Protein AF-A0A9D2JQT4-F1 (afdb_monomer)

Secondary structure (DSSP, 8-state):
-HHHHHHHHHHHTT-HHHHHHHHHHHHHHHHHHHHHSPEEEEETTEEEEEETTEEEEEEEGGG--EEEEEES-TT-TT-GGG--SEEEEEESS---HHHHHHHHHSPSPSSSEEEE--HHHHHHHHHH----EEEES--S---

Organism: NCBI:txid2838606

Structure (mmCIF, N/CA/C/O backbone):
data_AF-A0A9D2JQT4-F1
#
_entry.id   AF-A0A9D2JQT4-F1
#
loop_
_atom_site.group_PDB
_atom_site.id
_atom_site.type_symbol
_atom_site.label_atom_id
_atom_site.label_alt_id
_atom_site.label_comp_id
_atom_site.label_asym_id
_atom_site.label_entity_id
_atom_site.label_seq_id
_atom_site.pdbx_PDB_ins_code
_atom_site.Cartn_x
_atom_site.Cartn_y
_atom_site.Cartn_z
_atom_site.occupancy
_atom_site.B_iso_or_equiv
_atom_site.auth_seq_id
_atom_site.auth_comp_id
_atom_site.auth_asym_id
_atom_site.auth_atom_id
_atom_site.pdbx_PDB_model_num
ATOM 1 N N . MET A 1 1 ? 16.097 6.081 -14.371 1.00 62.00 1 MET A N 1
ATOM 2 C CA . MET A 1 1 ? 16.471 7.144 -15.334 1.00 62.00 1 MET A CA 1
ATOM 3 C C . MET A 1 1 ? 17.812 6.893 -16.018 1.00 62.00 1 MET A C 1
ATOM 5 O O . MET A 1 1 ? 17.829 6.865 -17.239 1.00 62.00 1 MET A O 1
ATOM 9 N N . VAL A 1 2 ? 18.905 6.636 -15.287 1.00 78.62 2 VAL A N 1
ATOM 10 C CA . VAL A 1 2 ? 20.246 6.429 -15.885 1.00 78.62 2 VAL A CA 1
ATOM 11 C C . VAL A 1 2 ? 20.297 5.260 -16.887 1.00 78.62 2 VAL A C 1
ATOM 13 O O . VAL A 1 2 ? 20.813 5.428 -17.984 1.00 78.62 2 VAL A O 1
ATOM 16 N N . CYS A 1 3 ? 19.690 4.106 -16.583 1.00 76.38 3 CYS A N 1
ATOM 17 C CA . CYS A 1 3 ? 19.703 2.949 -17.495 1.00 76.38 3 CYS A CA 1
ATOM 18 C C . CYS A 1 3 ? 18.939 3.189 -18.808 1.00 76.38 3 CYS A C 1
ATOM 20 O O . CYS A 1 3 ? 19.369 2.720 -19.853 1.00 76.38 3 CYS A O 1
ATOM 22 N N . VAL A 1 4 ? 17.838 3.948 -18.773 1.00 76.06 4 VAL A N 1
ATOM 23 C CA . VAL A 1 4 ? 17.065 4.298 -19.982 1.00 76.06 4 VAL A CA 1
ATOM 24 C C . VAL A 1 4 ? 17.887 5.218 -20.886 1.00 76.06 4 VAL A C 1
ATOM 26 O O . VAL A 1 4 ? 17.931 5.020 -22.094 1.00 76.06 4 VAL A O 1
ATOM 29 N N . PHE A 1 5 ? 18.597 6.181 -20.296 1.00 80.69 5 PHE A N 1
ATOM 30 C CA . PHE A 1 5 ? 19.505 7.060 -21.029 1.00 80.69 5 PHE A CA 1
ATOM 31 C C . PHE A 1 5 ? 20.667 6.285 -21.675 1.00 80.69 5 PHE A C 1
ATOM 33 O O . PHE A 1 5 ? 20.956 6.478 -22.853 1.00 80.69 5 PHE A O 1
ATOM 40 N N . LEU A 1 6 ? 21.282 5.350 -20.944 1.00 81.19 6 LEU A N 1
ATOM 41 C CA . LEU A 1 6 ? 22.344 4.488 -21.476 1.00 81.19 6 LEU A CA 1
ATOM 42 C C . LEU A 1 6 ? 21.845 3.538 -22.577 1.00 81.19 6 LEU A C 1
ATOM 44 O O . LEU A 1 6 ? 22.552 3.324 -23.561 1.00 81.19 6 LEU A O 1
ATOM 48 N N . ALA A 1 7 ? 20.616 3.022 -22.461 1.00 75.62 7 ALA A N 1
ATOM 49 C CA . ALA A 1 7 ? 19.981 2.238 -23.517 1.00 75.62 7 ALA A CA 1
ATOM 50 C C . ALA A 1 7 ? 19.801 3.077 -24.796 1.00 75.62 7 ALA A C 1
ATOM 52 O O . ALA A 1 7 ? 20.209 2.646 -25.872 1.00 75.62 7 ALA A O 1
ATOM 53 N N . LEU A 1 8 ? 19.297 4.309 -24.688 1.00 81.38 8 LEU A N 1
ATOM 54 C CA . LEU A 1 8 ? 19.144 5.213 -25.837 1.00 81.38 8 LEU A CA 1
ATOM 55 C C . LEU A 1 8 ? 20.491 5.558 -26.498 1.00 81.38 8 LEU A C 1
ATOM 57 O O . LEU A 1 8 ? 20.595 5.539 -27.724 1.00 81.38 8 LEU A O 1
ATOM 61 N N . LEU A 1 9 ? 21.543 5.794 -25.709 1.00 81.81 9 LEU A N 1
ATOM 62 C CA . LEU A 1 9 ? 22.895 6.014 -26.237 1.00 81.81 9 LEU A CA 1
ATOM 63 C C . LEU A 1 9 ? 23.461 4.770 -26.940 1.00 81.81 9 LEU A C 1
ATOM 65 O O . LEU A 1 9 ? 24.125 4.892 -27.967 1.00 81.81 9 LEU A O 1
ATOM 69 N N . SER A 1 10 ? 23.168 3.568 -26.438 1.00 78.38 10 SER A N 1
ATOM 70 C CA . SER A 1 10 ? 23.626 2.324 -27.070 1.00 78.38 10 SER A CA 1
ATOM 71 C C . SER A 1 10 ? 22.982 2.057 -28.436 1.00 78.38 10 SER A C 1
ATOM 73 O O . SER A 1 10 ? 23.642 1.474 -29.299 1.00 78.38 10 SER A O 1
ATOM 75 N N . VAL A 1 11 ? 21.757 2.556 -28.672 1.00 81.38 11 VAL A N 1
ATOM 76 C CA . VAL A 1 11 ? 21.129 2.569 -30.008 1.00 81.38 11 VAL A CA 1
ATOM 77 C C . VAL A 1 11 ? 21.940 3.441 -30.964 1.00 81.38 11 VAL A C 1
ATOM 79 O O . VAL A 1 11 ? 22.269 3.002 -32.063 1.00 81.38 11 VAL A O 1
ATOM 82 N N . ALA A 1 12 ? 22.328 4.647 -30.536 1.00 81.75 12 ALA A N 1
ATOM 83 C CA . ALA A 1 12 ? 23.138 5.551 -31.355 1.00 81.75 12 ALA A CA 1
ATOM 84 C C . ALA A 1 12 ? 24.511 4.946 -31.706 1.00 81.75 12 ALA A C 1
ATOM 86 O O . ALA A 1 12 ? 25.009 5.129 -32.814 1.00 81.75 12 ALA A O 1
ATOM 87 N N . MET A 1 13 ? 25.093 4.164 -30.791 1.00 85.19 13 MET A N 1
ATOM 88 C CA . MET A 1 13 ? 26.378 3.481 -30.982 1.00 85.19 13 MET A CA 1
ATOM 89 C C . MET A 1 13 ? 26.275 2.111 -31.681 1.00 85.19 13 MET A C 1
ATOM 91 O O . MET A 1 13 ? 27.297 1.442 -31.821 1.00 85.19 13 MET A O 1
ATOM 95 N N . HIS A 1 14 ? 25.079 1.665 -32.095 1.00 83.44 14 HIS A N 1
ATOM 96 C CA . HIS A 1 14 ? 24.833 0.332 -32.682 1.00 83.44 14 HIS A CA 1
ATOM 97 C C . HIS A 1 14 ? 25.329 -0.850 -31.820 1.00 83.44 14 HIS A C 1
ATOM 99 O O . HIS A 1 14 ? 25.594 -1.945 -32.320 1.00 83.44 14 HIS A O 1
ATOM 105 N N . ASN A 1 15 ? 25.433 -0.660 -30.502 1.00 85.81 15 ASN A N 1
ATOM 106 C CA . ASN A 1 15 ? 25.863 -1.709 -29.584 1.00 85.81 15 ASN A CA 1
ATOM 107 C C . ASN A 1 15 ? 24.647 -2.463 -29.030 1.00 85.81 15 ASN A C 1
ATOM 109 O O . ASN A 1 15 ? 24.121 -2.153 -27.959 1.00 85.81 15 ASN A O 1
ATOM 113 N N . TRP A 1 16 ? 24.218 -3.481 -29.775 1.00 83.25 16 TRP A N 1
ATOM 114 C CA . TRP A 1 16 ? 23.049 -4.304 -29.458 1.00 83.25 16 TRP A CA 1
ATOM 115 C C . TRP A 1 16 ? 23.149 -5.030 -28.109 1.00 83.25 16 TRP A C 1
ATOM 117 O O . TRP A 1 16 ? 22.141 -5.198 -27.426 1.00 83.25 16 TRP A O 1
ATOM 127 N N . LEU A 1 17 ? 24.355 -5.425 -27.688 1.00 86.12 17 LEU A N 1
ATOM 128 C CA . LEU A 1 17 ? 24.555 -6.135 -26.421 1.00 86.12 17 LEU A CA 1
ATOM 129 C C . LEU A 1 17 ? 24.324 -5.201 -25.226 1.00 86.12 17 LEU A C 1
ATOM 131 O O . LEU A 1 17 ? 23.614 -5.555 -24.283 1.00 86.12 17 LEU A O 1
ATOM 135 N N . ALA A 1 18 ? 24.855 -3.979 -25.302 1.00 85.06 18 ALA A N 1
ATOM 136 C CA . ALA A 1 18 ? 24.609 -2.949 -24.297 1.00 85.06 18 ALA A CA 1
ATOM 137 C C . ALA A 1 18 ? 23.126 -2.542 -24.246 1.00 85.06 18 ALA A C 1
ATOM 139 O O . ALA A 1 18 ? 22.578 -2.374 -23.157 1.00 85.06 18 ALA A O 1
ATOM 140 N N . LEU A 1 19 ? 22.458 -2.458 -25.402 1.00 84.69 19 LEU A N 1
ATOM 141 C CA . LEU A 1 19 ? 21.031 -2.144 -25.488 1.00 84.69 19 LEU A CA 1
ATOM 142 C C . LEU A 1 19 ? 20.173 -3.148 -24.718 1.00 84.69 19 LEU A C 1
ATOM 144 O O . LEU A 1 19 ? 19.342 -2.744 -23.901 1.00 84.69 19 LEU A O 1
ATOM 148 N N . VAL A 1 20 ? 20.377 -4.447 -24.960 1.00 88.75 20 VAL A N 1
ATOM 149 C CA . VAL A 1 20 ? 19.622 -5.514 -24.284 1.00 88.75 20 VAL A CA 1
ATOM 150 C C . VAL A 1 20 ? 19.856 -5.456 -22.778 1.00 88.75 20 VAL A C 1
ATOM 152 O O . VAL A 1 20 ? 18.902 -5.480 -21.999 1.00 88.75 20 VAL A O 1
ATOM 155 N N . LEU A 1 21 ? 21.113 -5.312 -22.361 1.00 89.19 21 LEU A N 1
ATOM 156 C CA . LEU A 1 21 ? 21.491 -5.298 -20.953 1.00 89.19 21 LEU A CA 1
ATOM 157 C C . LEU A 1 21 ? 20.903 -4.089 -20.208 1.00 89.19 21 LEU A C 1
ATOM 159 O O . LEU A 1 21 ? 20.275 -4.251 -19.161 1.00 89.19 21 LEU A O 1
ATOM 163 N N . PHE A 1 22 ? 21.027 -2.878 -20.756 1.00 88.81 22 PHE A N 1
ATOM 164 C CA . PHE A 1 22 ? 20.461 -1.683 -20.125 1.00 88.81 22 PHE A CA 1
ATOM 165 C C . PHE A 1 22 ? 18.933 -1.655 -20.159 1.00 88.81 22 PHE A C 1
ATOM 167 O O . PHE A 1 22 ? 18.324 -1.168 -19.204 1.00 88.81 22 PHE A O 1
ATOM 174 N N . SER A 1 23 ? 18.310 -2.218 -21.197 1.00 85.19 23 SER A N 1
ATOM 175 C CA . SER A 1 23 ? 16.852 -2.364 -21.264 1.00 85.19 23 SER A CA 1
ATOM 176 C C . SER A 1 23 ? 16.334 -3.338 -20.206 1.00 85.19 23 SER A C 1
ATOM 178 O O . SER A 1 23 ? 15.332 -3.047 -19.555 1.00 85.19 23 SER A O 1
ATOM 180 N N . LEU A 1 24 ? 17.042 -4.447 -19.964 1.00 90.12 24 LEU A N 1
ATOM 181 C CA . LEU A 1 24 ? 16.702 -5.393 -18.901 1.00 90.12 24 LEU A CA 1
ATOM 182 C C . LEU A 1 24 ? 16.748 -4.715 -17.526 1.00 90.12 24 LEU A C 1
ATOM 184 O O . LEU A 1 24 ? 15.792 -4.803 -16.756 1.00 90.12 24 LEU A O 1
ATOM 188 N N . PHE A 1 25 ? 17.819 -3.972 -17.234 1.00 89.06 25 PHE A N 1
ATOM 189 C CA . PHE A 1 25 ? 17.908 -3.213 -15.986 1.00 89.06 25 PHE A CA 1
ATOM 190 C C . PHE A 1 25 ? 16.826 -2.139 -15.886 1.00 89.06 25 PHE A C 1
ATOM 192 O O . PHE A 1 25 ? 16.208 -1.990 -14.833 1.00 89.06 25 PHE A O 1
ATOM 199 N N . ALA A 1 26 ? 16.552 -1.413 -16.972 1.00 87.81 26 ALA A N 1
ATOM 200 C CA . ALA A 1 26 ? 15.478 -0.430 -17.002 1.00 87.81 26 ALA A CA 1
ATOM 201 C C . ALA A 1 26 ? 14.117 -1.068 -16.684 1.00 87.81 26 ALA A C 1
ATOM 203 O O . ALA A 1 26 ? 13.378 -0.506 -15.880 1.00 87.81 26 ALA A O 1
ATOM 204 N N . ALA A 1 27 ? 13.815 -2.248 -17.232 1.00 88.19 27 ALA A N 1
ATOM 205 C CA . ALA A 1 27 ? 12.585 -2.978 -16.932 1.00 88.19 27 ALA A CA 1
ATOM 206 C C . ALA A 1 27 ? 12.484 -3.349 -15.443 1.00 88.19 27 ALA A C 1
ATOM 208 O O . ALA A 1 27 ? 11.451 -3.103 -14.823 1.00 88.19 27 ALA A O 1
ATOM 209 N N . VAL A 1 28 ? 13.568 -3.851 -14.839 1.00 89.06 28 VAL A N 1
ATOM 210 C CA . VAL A 1 28 ? 13.616 -4.137 -13.393 1.00 89.06 28 VAL A CA 1
ATOM 211 C C . VAL A 1 28 ? 13.342 -2.870 -12.578 1.00 89.06 28 VAL A C 1
ATOM 213 O O . VAL A 1 28 ? 12.512 -2.887 -11.670 1.00 89.06 28 VAL A O 1
ATOM 216 N N . PHE A 1 29 ? 13.974 -1.747 -12.928 1.00 87.56 29 PHE A N 1
ATOM 217 C CA . PHE A 1 29 ? 13.725 -0.474 -12.250 1.00 87.56 29 PHE A CA 1
ATOM 218 C C . PHE A 1 29 ? 12.291 0.022 -12.429 1.00 87.56 29 PHE A C 1
ATOM 220 O O . PHE A 1 29 ? 11.723 0.541 -11.474 1.00 87.56 29 PHE A O 1
ATOM 227 N N . VAL A 1 30 ? 11.687 -0.148 -13.607 1.00 85.31 30 VAL A N 1
ATOM 228 C CA . VAL A 1 30 ? 10.281 0.212 -13.839 1.00 85.31 30 VAL A CA 1
ATOM 229 C C . VAL A 1 30 ? 9.366 -0.604 -12.931 1.00 85.31 30 VAL A C 1
ATOM 231 O O . VAL A 1 30 ? 8.499 -0.022 -12.286 1.00 85.31 30 VAL A O 1
ATOM 234 N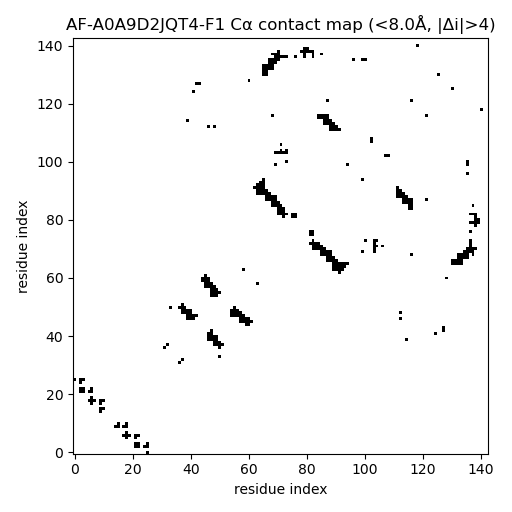 N . VAL A 1 31 ? 9.588 -1.915 -12.807 1.00 83.81 31 VAL A N 1
ATOM 235 C CA . VAL A 1 31 ? 8.810 -2.768 -11.892 1.00 83.81 31 VAL A CA 1
ATOM 236 C C . VAL A 1 31 ? 8.942 -2.280 -10.449 1.00 83.81 31 VAL A C 1
ATOM 238 O O . VAL A 1 31 ? 7.935 -2.106 -9.768 1.00 83.81 31 VAL A O 1
ATOM 241 N N . ILE A 1 32 ? 10.160 -1.979 -9.996 1.00 84.88 32 ILE A N 1
ATOM 242 C CA . ILE A 1 32 ? 10.402 -1.425 -8.655 1.00 84.88 32 ILE A CA 1
ATOM 243 C C . ILE A 1 32 ? 9.677 -0.079 -8.488 1.00 84.88 32 ILE A C 1
ATOM 245 O O . ILE A 1 32 ? 9.006 0.138 -7.481 1.00 84.88 32 ILE A O 1
ATOM 249 N N . CYS A 1 33 ? 9.750 0.816 -9.475 1.00 83.81 33 CYS A N 1
ATOM 250 C CA . CYS A 1 33 ? 9.043 2.094 -9.441 1.00 83.81 33 CYS A CA 1
ATOM 251 C C . CYS A 1 33 ? 7.527 1.911 -9.338 1.00 83.81 33 CYS A C 1
ATOM 253 O O . CYS A 1 33 ? 6.905 2.617 -8.556 1.00 83.81 33 CYS A O 1
ATOM 255 N N . VAL A 1 34 ? 6.936 0.967 -10.072 1.00 79.12 34 VAL A N 1
ATOM 256 C CA . VAL A 1 34 ? 5.495 0.681 -9.991 1.00 79.12 34 VAL A CA 1
ATOM 257 C C . VAL A 1 34 ? 5.119 0.152 -8.606 1.00 79.12 34 VAL A C 1
ATOM 259 O O . VAL A 1 34 ? 4.122 0.591 -8.040 1.00 79.12 34 VAL A O 1
ATOM 262 N N . LEU A 1 35 ? 5.925 -0.755 -8.044 1.00 75.06 35 LEU A N 1
ATOM 263 C CA . LEU A 1 35 ? 5.649 -1.388 -6.751 1.00 75.06 35 LEU A CA 1
ATOM 264 C C . LEU A 1 35 ? 5.783 -0.427 -5.563 1.00 75.06 35 LEU A C 1
ATOM 266 O O . LEU A 1 35 ? 4.996 -0.511 -4.626 1.00 75.06 35 LEU A O 1
ATOM 270 N N . TYR A 1 36 ? 6.774 0.468 -5.583 1.00 74.62 36 TYR A N 1
ATOM 271 C CA . TYR A 1 36 ? 7.070 1.354 -4.447 1.00 74.62 36 TYR A CA 1
ATOM 272 C C . TYR A 1 36 ? 6.641 2.808 -4.660 1.00 74.62 36 TYR A C 1
ATOM 274 O O . TYR A 1 36 ? 6.492 3.550 -3.694 1.00 74.62 36 TYR A O 1
ATOM 282 N N . GLY A 1 37 ? 6.449 3.230 -5.907 1.00 75.94 37 GLY A N 1
ATOM 283 C CA . GLY A 1 37 ? 5.991 4.573 -6.268 1.00 75.94 37 GLY A CA 1
ATOM 284 C C . GLY A 1 37 ? 4.472 4.696 -6.358 1.00 75.94 37 GLY A C 1
ATOM 285 O O . GLY A 1 37 ? 3.969 5.735 -6.782 1.00 75.94 37 GLY A O 1
ATOM 286 N N . SER A 1 38 ? 3.731 3.643 -6.018 1.00 79.06 38 SER A N 1
ATOM 287 C CA . SER A 1 38 ? 2.275 3.676 -5.986 1.00 79.06 38 SER A CA 1
ATOM 288 C C . SER A 1 38 ? 1.769 4.462 -4.775 1.00 79.06 38 SER A C 1
ATOM 290 O O . SER A 1 38 ? 2.168 4.193 -3.641 1.00 79.06 38 SER A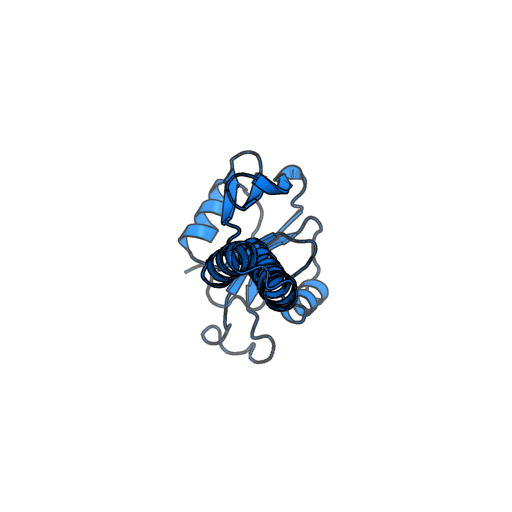 O 1
ATOM 292 N N . THR A 1 39 ? 0.842 5.385 -5.007 1.00 79.81 39 THR A N 1
ATOM 293 C CA . THR A 1 39 ? 0.185 6.177 -3.965 1.00 79.81 39 THR A CA 1
ATOM 294 C C . THR A 1 39 ? -1.185 5.591 -3.672 1.00 79.81 39 THR A C 1
ATOM 296 O O . THR A 1 39 ? -1.960 5.307 -4.585 1.00 79.81 39 THR A O 1
ATOM 299 N N . LEU A 1 40 ? -1.506 5.433 -2.394 1.00 82.25 40 LEU A N 1
ATOM 300 C CA . LEU A 1 40 ? -2.835 5.025 -1.964 1.00 82.25 40 LEU A CA 1
ATOM 301 C C . LEU A 1 40 ? -3.696 6.269 -1.741 1.00 82.25 40 LEU A C 1
ATOM 303 O O . LEU A 1 40 ? -3.347 7.138 -0.945 1.00 82.25 40 LEU A O 1
ATOM 307 N N . ILE A 1 41 ? -4.799 6.354 -2.475 1.00 82.62 41 ILE A N 1
ATOM 308 C CA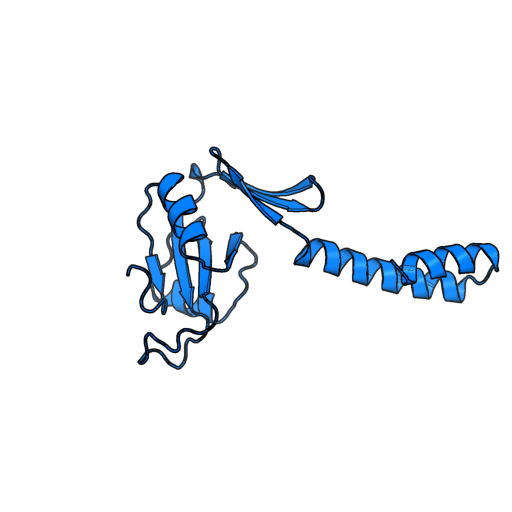 . ILE A 1 41 ? -5.770 7.442 -2.420 1.00 82.62 41 ILE A CA 1
ATOM 309 C C . ILE A 1 41 ? -7.023 6.911 -1.736 1.00 82.62 41 ILE A C 1
ATOM 311 O O . ILE A 1 41 ? -7.587 5.902 -2.170 1.00 82.62 41 ILE A O 1
ATOM 315 N N . LEU A 1 42 ? -7.432 7.596 -0.671 1.00 82.75 42 LEU A N 1
ATOM 316 C CA . LEU A 1 42 ? -8.709 7.3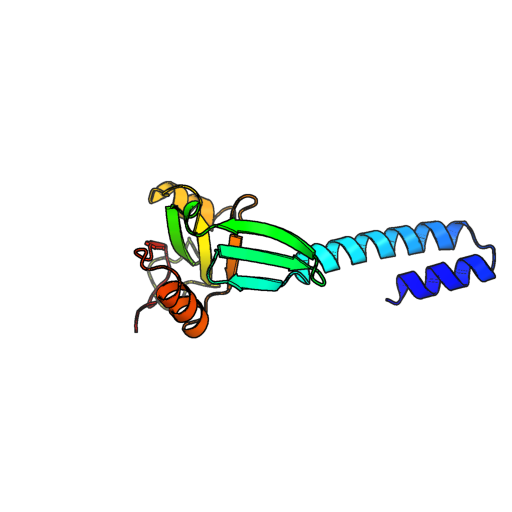79 -0.006 1.00 82.75 42 LEU A CA 1
ATOM 317 C C . LEU A 1 42 ? -9.719 8.362 -0.591 1.00 82.75 42 LEU A C 1
ATOM 319 O O . LEU A 1 42 ? -9.444 9.559 -0.646 1.00 82.75 42 LEU A O 1
ATOM 323 N N . ASP A 1 43 ? -10.848 7.844 -1.049 1.00 82.00 43 ASP A N 1
ATOM 324 C CA . ASP A 1 43 ? -11.933 8.603 -1.666 1.00 82.00 43 ASP A CA 1
ATOM 325 C C . ASP A 1 43 ? -13.258 8.261 -0.963 1.00 82.00 43 ASP A C 1
ATOM 327 O O . ASP A 1 43 ? -13.346 7.264 -0.240 1.00 82.00 43 ASP A O 1
ATOM 331 N N . GLU A 1 44 ? -14.317 9.034 -1.196 1.00 78.19 44 GLU A N 1
ATOM 332 C CA . GLU A 1 44 ? -15.649 8.774 -0.622 1.00 78.19 44 GLU A CA 1
ATOM 333 C C . GLU A 1 44 ? -16.225 7.423 -1.073 1.00 78.19 44 GLU A C 1
ATOM 335 O O . GLU A 1 44 ? -17.034 6.814 -0.379 1.00 78.19 44 GLU A O 1
ATOM 340 N N . GLN A 1 45 ? -15.785 6.915 -2.228 1.00 78.12 45 GLN A N 1
ATOM 341 C CA . GLN A 1 45 ? -16.251 5.643 -2.791 1.00 78.12 45 GLN A CA 1
ATOM 342 C C . GLN A 1 45 ? -15.432 4.426 -2.327 1.00 78.12 45 GLN A C 1
ATOM 344 O O . GLN A 1 45 ? -15.926 3.293 -2.369 1.00 78.12 45 GLN A O 1
ATOM 349 N N . GLY A 1 46 ? -14.180 4.622 -1.905 1.00 82.19 46 GLY A N 1
ATOM 350 C CA . GLY A 1 46 ? -13.304 3.523 -1.505 1.00 82.19 46 GLY A CA 1
ATOM 351 C C . GLY A 1 46 ? -11.821 3.869 -1.460 1.00 82.19 46 GLY A C 1
ATOM 352 O O . GLY A 1 46 ? -11.409 5.027 -1.465 1.00 82.19 46 GLY A O 1
ATOM 353 N N . LEU A 1 47 ? -11.002 2.821 -1.464 1.00 85.75 47 LEU A N 1
ATOM 354 C CA . LEU A 1 47 ? -9.553 2.892 -1.566 1.00 85.75 47 LEU A CA 1
ATOM 355 C C . LEU A 1 47 ? -9.093 2.614 -2.997 1.00 85.75 47 LEU A C 1
ATOM 357 O O . LEU A 1 47 ? -9.503 1.631 -3.613 1.00 85.75 47 LEU A O 1
ATOM 361 N N . SER A 1 48 ? -8.154 3.413 -3.503 1.00 83.62 48 SER A N 1
ATOM 362 C CA . SER A 1 48 ? -7.473 3.116 -4.764 1.00 83.62 48 SER A CA 1
ATOM 363 C C . SER A 1 48 ? -5.962 3.269 -4.651 1.00 83.62 48 SER A C 1
ATOM 365 O O . SER A 1 48 ? -5.444 4.314 -4.271 1.00 83.62 48 SER A O 1
ATOM 367 N N . LEU A 1 49 ? -5.236 2.218 -5.013 1.00 82.81 49 LEU A N 1
ATOM 368 C CA . LEU A 1 49 ? -3.807 2.266 -5.262 1.00 82.81 49 LEU A CA 1
ATOM 369 C C . LEU A 1 49 ? -3.599 2.787 -6.684 1.00 82.81 49 LEU A C 1
ATOM 371 O O . LEU A 1 49 ? -4.022 2.143 -7.647 1.00 82.81 49 LEU A O 1
ATOM 375 N N . ARG A 1 50 ? -2.961 3.948 -6.826 1.00 83.00 50 ARG A N 1
ATOM 376 C CA . ARG A 1 50 ? -2.675 4.559 -8.124 1.00 83.00 50 ARG A CA 1
ATOM 377 C C . ARG A 1 50 ? -1.181 4.673 -8.358 1.00 83.00 50 ARG A C 1
ATOM 379 O O . ARG A 1 50 ? -0.439 5.108 -7.483 1.00 83.00 50 ARG A O 1
ATOM 386 N N . PHE A 1 51 ? -0.746 4.344 -9.564 1.00 80.69 51 PHE A N 1
ATOM 387 C CA . PHE A 1 51 ? 0.605 4.625 -10.026 1.00 80.69 51 PHE A CA 1
ATOM 388 C C . PHE A 1 51 ? 0.518 5.554 -11.227 1.00 80.69 51 PHE A C 1
ATOM 390 O O . PHE A 1 51 ? -0.097 5.218 -12.236 1.00 80.69 51 PHE A O 1
ATOM 397 N N . PHE A 1 52 ? 1.083 6.754 -11.089 1.00 76.44 52 PHE A N 1
ATOM 398 C CA . PHE A 1 52 ? 1.072 7.772 -12.141 1.00 76.44 52 PHE A CA 1
ATOM 399 C C . PHE A 1 52 ? -0.341 8.079 -12.691 1.00 76.44 52 PHE A C 1
ATOM 401 O O . PHE A 1 52 ? -0.559 8.188 -13.893 1.00 76.44 52 PHE A O 1
ATOM 408 N N . GLY A 1 53 ? -1.333 8.163 -11.794 1.00 71.19 53 GLY A N 1
ATOM 409 C CA . GLY A 1 53 ? -2.737 8.428 -12.136 1.00 71.19 53 GLY A CA 1
ATOM 410 C C . GLY A 1 53 ? -3.541 7.206 -12.596 1.00 71.19 53 GL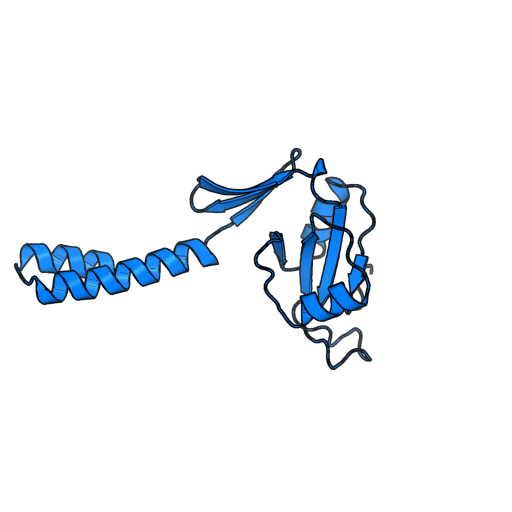Y A C 1
ATOM 411 O O . GLY A 1 53 ? -4.769 7.253 -12.553 1.00 71.19 53 GLY A O 1
ATOM 412 N N . LEU A 1 54 ? -2.886 6.097 -12.949 1.00 76.12 54 LEU A N 1
ATOM 413 C CA . LEU A 1 54 ? -3.556 4.854 -13.328 1.00 76.12 54 LEU A CA 1
ATOM 414 C C . LEU A 1 54 ? -3.942 4.050 -12.078 1.00 76.12 54 LEU A C 1
ATOM 416 O O . LEU A 1 54 ? -3.078 3.813 -11.226 1.00 76.12 54 LEU A O 1
ATOM 420 N N . PRO A 1 55 ? -5.206 3.612 -11.938 1.00 76.25 55 PRO A N 1
ATOM 421 C CA . PRO A 1 55 ? -5.610 2.747 -10.838 1.00 76.25 55 PRO A CA 1
ATOM 422 C C . PRO A 1 55 ? -5.025 1.343 -11.041 1.00 76.25 55 PRO A C 1
ATOM 424 O O . PRO A 1 55 ? -5.408 0.630 -11.962 1.00 76.25 55 PRO A O 1
ATOM 427 N N . LEU A 1 56 ? -4.096 0.941 -10.171 1.00 79.19 56 LEU A N 1
ATOM 428 C CA . LEU A 1 56 ? -3.552 -0.421 -10.126 1.00 79.19 56 LEU A CA 1
ATOM 429 C C . LEU A 1 56 ? -4.524 -1.375 -9.436 1.00 79.19 56 LEU A C 1
ATOM 431 O O . LEU A 1 56 ? -4.729 -2.503 -9.875 1.00 79.19 56 LEU A O 1
ATOM 435 N N . ARG A 1 57 ? -5.106 -0.921 -8.325 1.00 80.56 57 ARG A N 1
ATOM 436 C CA . ARG A 1 57 ? -6.049 -1.701 -7.530 1.00 80.56 57 ARG A CA 1
ATOM 437 C C . ARG A 1 57 ? -7.046 -0.769 -6.875 1.00 80.56 57 ARG A C 1
ATOM 439 O O . ARG A 1 57 ? -6.642 0.221 -6.277 1.00 80.56 57 ARG A O 1
ATOM 446 N N . ALA A 1 58 ? -8.325 -1.089 -6.967 1.00 84.44 58 ALA A N 1
ATOM 447 C CA . ALA A 1 58 ? -9.380 -0.361 -6.284 1.00 84.44 58 ALA A CA 1
ATOM 448 C C . ALA A 1 58 ? -10.188 -1.336 -5.431 1.00 84.44 58 ALA A C 1
ATOM 450 O O . ALA A 1 58 ? -10.361 -2.491 -5.814 1.00 84.44 58 ALA A O 1
ATOM 451 N N . MET A 1 59 ? -10.641 -0.869 -4.277 1.00 84.62 59 MET A N 1
ATOM 452 C CA . MET A 1 59 ? -11.513 -1.601 -3.371 1.00 84.62 59 MET A CA 1
ATOM 453 C C . MET A 1 59 ? -12.552 -0.623 -2.839 1.00 84.62 59 MET A C 1
ATOM 455 O O . MET A 1 59 ? -12.200 0.449 -2.345 1.00 84.62 59 MET A O 1
ATOM 459 N N . ARG A 1 60 ? -13.833 -0.957 -2.978 1.00 86.44 60 ARG A N 1
ATOM 460 C CA . ARG A 1 60 ? -14.919 -0.088 -2.503 1.00 86.44 60 ARG A CA 1
ATOM 461 C C . ARG A 1 60 ? -15.097 -0.231 -0.999 1.00 86.44 60 ARG A C 1
ATOM 463 O O . ARG A 1 60 ? -14.865 -1.308 -0.457 1.00 86.44 60 ARG A O 1
ATOM 470 N N . TRP A 1 61 ? -15.601 0.807 -0.333 1.00 85.31 61 TRP A N 1
ATOM 471 C CA . TRP A 1 61 ? -15.917 0.716 1.100 1.00 85.31 61 TRP A CA 1
ATOM 472 C C . TRP A 1 61 ? -16.923 -0.396 1.421 1.00 85.31 61 TRP A C 1
ATOM 474 O O . TRP A 1 61 ? -16.795 -1.055 2.4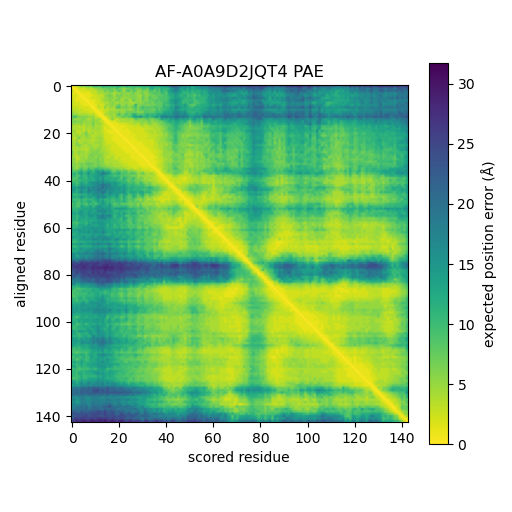45 1.00 85.31 61 TRP A O 1
ATOM 484 N N . SER A 1 62 ? -17.866 -0.671 0.513 1.00 83.88 62 SER A N 1
ATOM 485 C CA . SER A 1 62 ? -18.834 -1.769 0.645 1.00 83.88 62 SER A CA 1
ATOM 486 C C . SER A 1 62 ? -18.210 -3.167 0.603 1.00 83.88 62 SER A C 1
ATOM 488 O O . SER A 1 62 ? -18.829 -4.124 1.051 1.00 83.88 62 SER A O 1
ATOM 490 N N . GLU A 1 63 ? -17.023 -3.303 0.011 1.00 84.94 63 GLU A N 1
ATOM 491 C CA . GLU A 1 63 ? -16.302 -4.576 -0.086 1.00 84.94 63 GLU A CA 1
ATOM 492 C C . GLU A 1 63 ? -15.386 -4.799 1.119 1.00 84.94 63 GLU A C 1
ATOM 494 O O . GLU A 1 63 ? -14.929 -5.918 1.325 1.00 84.94 63 GLU A O 1
ATOM 499 N N . ILE A 1 64 ? -15.114 -3.755 1.908 1.00 86.62 64 ILE A N 1
ATOM 500 C CA . ILE A 1 64 ? -14.246 -3.811 3.082 1.00 86.62 64 ILE A CA 1
ATOM 501 C C . ILE A 1 64 ? -15.082 -4.263 4.276 1.00 86.62 64 ILE A C 1
ATOM 503 O O . ILE A 1 64 ? -15.908 -3.514 4.794 1.00 86.62 64 ILE A O 1
ATOM 507 N N . ALA A 1 65 ? -14.840 -5.493 4.719 1.00 85.25 65 ALA A N 1
ATOM 508 C CA . ALA A 1 65 ? -15.503 -6.063 5.885 1.00 85.25 65 ALA A CA 1
ATOM 509 C C . ALA A 1 65 ? -14.803 -5.681 7.197 1.00 85.25 65 ALA A C 1
ATOM 511 O O . ALA A 1 65 ? -15.462 -5.564 8.226 1.00 85.25 65 ALA A O 1
ATOM 512 N N . GLU A 1 66 ? -13.480 -5.493 7.172 1.00 86.62 66 GLU A N 1
ATOM 513 C CA . GLU A 1 66 ? -12.689 -5.178 8.362 1.00 86.62 66 GLU A CA 1
ATOM 514 C C . GLU A 1 66 ? -11.585 -4.165 8.039 1.00 86.62 66 GLU A C 1
ATOM 516 O O . GLU A 1 66 ? -10.865 -4.290 7.043 1.00 86.62 66 GLU A O 1
ATOM 521 N N . VAL A 1 67 ? -11.431 -3.182 8.925 1.00 88.75 67 VAL A N 1
ATOM 522 C CA . VAL A 1 67 ? -10.283 -2.275 8.967 1.00 88.75 67 VAL A CA 1
ATOM 523 C C . VAL A 1 67 ? -9.552 -2.527 10.272 1.00 88.75 67 VAL A C 1
ATOM 525 O O . VAL A 1 67 ? -10.164 -2.499 11.340 1.00 88.75 67 VAL A O 1
ATOM 528 N N . GLY A 1 68 ? -8.240 -2.739 10.203 1.00 87.00 68 GLY A N 1
ATOM 529 C CA . GLY A 1 68 ? -7.471 -2.993 11.410 1.00 87.00 68 GLY A CA 1
ATOM 530 C C . GLY A 1 68 ? -6.068 -2.416 11.407 1.00 87.00 68 GLY A C 1
ATOM 531 O O . GLY A 1 68 ? -5.508 -2.070 10.368 1.00 87.00 68 GLY A O 1
ATOM 532 N N . VAL A 1 69 ? -5.494 -2.310 12.605 1.00 87.94 69 VAL A N 1
ATOM 533 C CA . VAL A 1 69 ? -4.103 -1.901 12.826 1.00 87.94 69 VAL A CA 1
ATOM 534 C C . VAL A 1 69 ? -3.291 -3.108 13.271 1.00 87.94 69 VAL A C 1
ATOM 536 O O . VAL A 1 69 ? -3.617 -3.747 14.272 1.00 87.94 69 VAL A O 1
ATOM 539 N N . VAL A 1 70 ? -2.211 -3.395 12.548 1.00 87.25 70 VAL A N 1
ATOM 540 C CA . VAL A 1 70 ? -1.293 -4.499 12.838 1.00 87.25 70 VAL A CA 1
ATOM 541 C C . VAL A 1 70 ? 0.115 -3.986 13.129 1.00 87.25 70 VAL A C 1
ATOM 543 O O . VAL A 1 70 ? 0.651 -3.147 12.400 1.00 87.25 70 VAL A O 1
ATOM 546 N N . GLY A 1 71 ? 0.721 -4.490 14.203 1.00 84.56 71 GLY A N 1
ATOM 547 C CA . GLY A 1 71 ? 2.145 -4.322 14.494 1.00 84.56 71 GLY A CA 1
ATOM 548 C C . GLY A 1 71 ? 2.945 -5.556 14.080 1.00 84.56 71 GLY A C 1
ATOM 549 O O . GLY A 1 71 ? 2.659 -6.667 14.529 1.00 84.56 71 GLY A O 1
ATOM 550 N N . LEU A 1 72 ? 3.980 -5.370 13.254 1.00 82.38 72 LEU A N 1
ATOM 551 C CA . LEU A 1 72 ? 4.756 -6.489 12.693 1.00 82.38 72 LEU A CA 1
ATOM 552 C C . LEU A 1 72 ? 5.716 -7.154 13.689 1.00 82.38 72 LEU A C 1
ATOM 554 O O . LEU A 1 72 ? 6.279 -8.209 13.403 1.00 82.38 72 LEU A O 1
ATOM 558 N N . LYS A 1 73 ? 5.936 -6.572 14.874 1.00 78.88 73 LYS A N 1
ATOM 559 C CA . LYS A 1 73 ? 6.841 -7.156 15.874 1.00 78.88 73 LYS A CA 1
ATOM 560 C C . LYS A 1 73 ? 6.116 -8.163 16.765 1.00 78.88 73 LYS A C 1
ATOM 562 O O . LYS A 1 73 ? 5.869 -7.912 17.942 1.00 78.88 73 LYS A O 1
ATOM 567 N N . VAL A 1 74 ? 5.786 -9.313 16.187 1.00 69.81 74 VAL A N 1
ATOM 568 C CA . VAL A 1 74 ? 4.883 -10.312 16.784 1.00 69.81 74 VAL A CA 1
ATOM 569 C C . VAL A 1 74 ? 5.462 -11.017 18.022 1.00 69.81 74 VAL A C 1
ATOM 571 O O . VAL A 1 74 ? 4.729 -11.386 18.933 1.00 69.81 74 VAL A O 1
ATOM 574 N N . PHE A 1 75 ? 6.788 -11.153 18.104 1.00 64.81 75 PHE A N 1
ATOM 575 C CA . PHE A 1 75 ? 7.458 -11.911 19.171 1.00 64.81 75 PHE A CA 1
ATOM 576 C C . PHE A 1 75 ? 7.683 -11.139 20.484 1.00 64.81 75 PHE A C 1
ATOM 578 O O . PHE A 1 75 ? 8.226 -11.707 21.425 1.00 64.81 75 PHE A O 1
ATOM 585 N N . ASN A 1 76 ? 7.296 -9.860 20.584 1.00 60.34 76 ASN A N 1
ATOM 586 C CA . ASN A 1 76 ? 7.596 -9.027 21.760 1.00 60.34 76 ASN A CA 1
ATOM 587 C C . ASN A 1 76 ? 6.352 -8.319 22.335 1.00 60.34 76 ASN A C 1
ATOM 589 O O . ASN A 1 76 ? 6.382 -7.122 22.618 1.00 60.34 76 ASN A O 1
ATOM 593 N N . ASN A 1 77 ? 5.273 -9.091 22.498 1.00 54.47 77 ASN A N 1
ATOM 594 C CA . ASN A 1 77 ? 3.900 -8.656 22.800 1.00 54.47 77 ASN A CA 1
ATOM 595 C C . ASN A 1 77 ? 3.686 -8.031 24.205 1.00 54.47 77 ASN A C 1
ATOM 597 O O . ASN A 1 77 ? 2.598 -7.553 24.498 1.00 54.47 77 ASN A O 1
ATOM 601 N N . ASN A 1 78 ? 4.700 -8.027 25.081 1.00 55.81 78 ASN A N 1
ATOM 602 C CA . ASN A 1 78 ? 4.581 -7.515 26.459 1.00 55.81 78 ASN A CA 1
ATOM 603 C C . ASN A 1 78 ? 4.870 -6.008 26.614 1.00 55.81 78 ASN A C 1
ATOM 605 O O . ASN A 1 78 ? 4.613 -5.455 27.677 1.00 55.81 78 ASN A O 1
ATOM 609 N N . ASP A 1 79 ? 5.380 -5.334 25.576 1.00 58.31 79 ASP A N 1
ATOM 610 C CA . ASP A 1 79 ? 5.715 -3.904 25.621 1.00 58.31 79 ASP A CA 1
ATOM 611 C C . ASP A 1 79 ? 4.928 -3.123 24.559 1.00 58.31 79 ASP A C 1
ATOM 613 O O . ASP A 1 79 ? 5.267 -3.161 23.373 1.00 58.31 79 ASP A O 1
ATOM 617 N N . ALA A 1 80 ? 3.953 -2.307 24.978 1.00 58.75 80 ALA A N 1
ATOM 618 C CA . ALA A 1 80 ? 3.186 -1.419 24.087 1.00 58.75 80 ALA A CA 1
ATOM 619 C C . ALA A 1 80 ? 4.084 -0.460 23.268 1.00 58.75 80 ALA A C 1
ATOM 621 O O . ALA A 1 80 ? 3.748 -0.069 22.144 1.00 58.75 80 ALA A O 1
ATOM 622 N N . LYS A 1 81 ? 5.276 -0.143 23.797 1.00 56.53 81 LYS A N 1
ATOM 623 C CA . LYS A 1 81 ? 6.311 0.691 23.160 1.00 56.53 81 LYS A CA 1
ATOM 624 C C . LYS A 1 81 ? 7.157 -0.040 22.109 1.00 56.53 81 LYS A C 1
ATOM 626 O O . LYS A 1 81 ? 7.888 0.613 21.371 1.00 56.53 81 LYS A O 1
ATOM 631 N N . ARG A 1 82 ? 7.098 -1.376 22.021 1.00 58.62 82 ARG A N 1
ATOM 632 C CA . ARG A 1 82 ? 7.947 -2.197 21.131 1.00 58.62 82 ARG A CA 1
ATOM 633 C C . ARG A 1 82 ? 7.141 -2.944 20.067 1.00 58.62 82 ARG A C 1
ATOM 635 O O . ARG A 1 82 ? 7.491 -4.057 19.691 1.00 58.62 82 ARG A O 1
ATOM 642 N N . THR A 1 83 ? 6.110 -2.301 19.534 1.00 59.34 83 THR A N 1
ATOM 643 C CA . THR A 1 83 ? 5.199 -2.860 18.521 1.00 59.34 83 THR A CA 1
ATOM 644 C C . THR A 1 83 ? 5.747 -2.841 17.085 1.00 59.34 83 THR A C 1
ATOM 646 O O . THR A 1 83 ? 5.158 -3.432 16.182 1.00 59.34 83 THR A O 1
ATOM 649 N N . GLY A 1 84 ? 6.935 -2.258 16.876 1.00 69.38 84 GLY A N 1
ATOM 650 C CA . GLY A 1 84 ? 7.585 -2.190 15.563 1.00 69.38 84 GLY A CA 1
ATOM 651 C C . GLY A 1 84 ? 6.847 -1.264 14.594 1.00 69.38 84 GLY A C 1
ATOM 652 O O . GLY A 1 84 ? 6.109 -0.374 15.018 1.00 69.38 84 GLY A O 1
ATOM 653 N N . THR A 1 85 ? 7.056 -1.460 13.290 1.00 80.81 85 THR A N 1
ATOM 654 C CA . THR A 1 85 ? 6.318 -0.717 12.262 1.00 80.81 85 THR A CA 1
ATOM 655 C C . THR A 1 85 ? 4.858 -1.153 12.262 1.00 80.81 85 THR A C 1
ATOM 657 O O . THR A 1 85 ? 4.556 -2.348 12.204 1.00 80.81 85 THR A O 1
ATOM 660 N N . ARG A 1 86 ? 3.962 -0.168 12.336 1.00 85.69 86 ARG A N 1
ATOM 661 C CA . ARG A 1 86 ? 2.515 -0.365 12.361 1.00 85.69 86 ARG A CA 1
ATOM 662 C C . ARG A 1 86 ? 1.922 -0.062 10.995 1.00 85.69 86 ARG A C 1
ATOM 664 O O . ARG A 1 86 ? 2.314 0.907 10.337 1.00 85.69 86 ARG A O 1
ATOM 671 N N . TYR A 1 87 ? 0.934 -0.850 10.613 1.00 88.50 87 TYR A N 1
ATOM 672 C CA . TYR A 1 87 ? 0.207 -0.680 9.367 1.00 88.50 87 TYR A CA 1
ATOM 673 C C . TYR A 1 87 ? -1.291 -0.736 9.624 1.00 88.50 87 TYR A C 1
ATOM 675 O O . TYR A 1 87 ? -1.752 -1.488 10.477 1.00 88.50 87 TYR A O 1
ATOM 683 N N . ILE A 1 88 ? -2.034 0.070 8.879 1.00 90.12 88 ILE A N 1
ATOM 684 C CA . ILE A 1 88 ? -3.483 -0.032 8.754 1.00 90.12 88 ILE A CA 1
ATOM 685 C C . ILE A 1 88 ? -3.746 -0.907 7.529 1.00 90.12 88 ILE A C 1
ATOM 687 O O . ILE A 1 88 ? -3.188 -0.636 6.464 1.00 90.12 88 ILE A O 1
ATOM 691 N N . TYR A 1 89 ? -4.548 -1.955 7.673 1.00 91.00 89 TYR A N 1
ATOM 692 C CA . TYR A 1 89 ? -4.932 -2.856 6.588 1.00 91.00 89 TYR A CA 1
ATOM 693 C C . TYR A 1 89 ? -6.444 -2.822 6.361 1.00 91.00 89 TYR A C 1
ATOM 695 O O . TYR A 1 89 ? -7.218 -2.553 7.280 1.00 91.00 89 TYR A O 1
ATOM 703 N N . PHE A 1 90 ? -6.840 -3.117 5.125 1.00 90.25 90 PHE A N 1
ATOM 704 C CA . PHE A 1 90 ? -8.228 -3.156 4.674 1.00 90.25 90 PHE A CA 1
ATOM 705 C C . PHE A 1 90 ? -8.509 -4.549 4.131 1.00 90.25 90 PHE A C 1
ATOM 707 O O . PHE A 1 90 ? -7.989 -4.929 3.076 1.00 90.25 90 PHE A O 1
ATOM 714 N N . SER A 1 91 ? -9.292 -5.319 4.880 1.00 88.81 91 SER A N 1
ATOM 715 C CA . SER A 1 91 ? -9.614 -6.697 4.541 1.00 88.81 91 SER A CA 1
ATOM 716 C C . SER A 1 91 ? -11.032 -6.798 3.977 1.00 88.81 91 SER A C 1
ATOM 718 O O . SER A 1 91 ? -11.979 -6.295 4.590 1.00 88.81 91 SER A O 1
ATOM 720 N N . PRO A 1 92 ? -11.227 -7.511 2.854 1.00 87.88 92 PRO A N 1
ATOM 721 C CA . PRO A 1 92 ? -12.559 -7.780 2.327 1.00 87.88 92 PRO A CA 1
ATOM 722 C C . PRO A 1 92 ? -13.317 -8.858 3.117 1.00 87.88 92 PRO A C 1
ATOM 724 O O . PRO A 1 92 ? -14.463 -9.175 2.811 1.00 87.88 92 PRO A O 1
ATOM 727 N N . ARG A 1 93 ? -12.670 -9.479 4.110 1.00 89.25 93 ARG A N 1
ATOM 728 C CA . ARG A 1 93 ? -13.248 -10.527 4.958 1.00 89.25 93 ARG A CA 1
ATOM 729 C C . ARG A 1 93 ? -12.949 -10.232 6.429 1.00 89.25 93 ARG A C 1
ATOM 731 O O . ARG A 1 93 ? -11.850 -9.753 6.714 1.00 89.25 93 ARG A O 1
ATOM 738 N N . PRO A 1 94 ? -13.864 -10.548 7.356 1.00 87.38 94 PRO A N 1
ATOM 739 C CA . PRO A 1 94 ? -13.554 -10.484 8.779 1.00 87.38 94 PRO A CA 1
ATOM 740 C C . PRO A 1 94 ? -12.440 -11.487 9.098 1.00 87.38 94 PRO A C 1
ATOM 742 O O . PRO A 1 94 ? -12.459 -12.621 8.609 1.00 87.38 94 PRO A O 1
ATOM 745 N N . LEU A 1 95 ? -11.450 -11.062 9.877 1.00 86.38 95 LEU A N 1
ATOM 746 C CA . LEU A 1 95 ? -10.317 -11.896 10.269 1.00 86.38 95 LEU A CA 1
ATOM 747 C C . LEU A 1 95 ? -10.475 -12.297 11.731 1.00 86.38 95 LEU A C 1
ATOM 749 O O . LEU A 1 95 ? -10.708 -11.458 12.591 1.00 86.38 95 LEU A O 1
ATOM 753 N N . ASP A 1 96 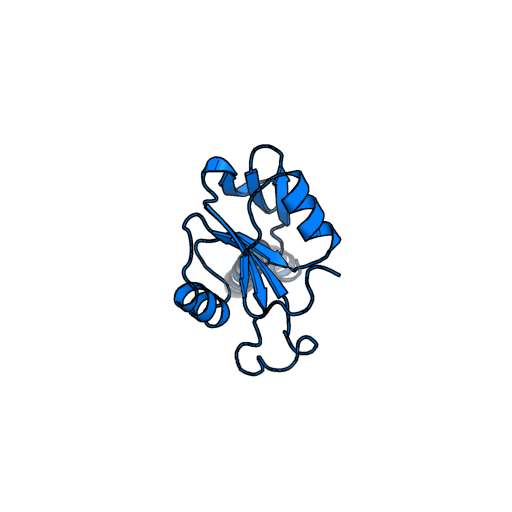? -10.298 -13.579 12.032 1.00 89.44 96 ASP A N 1
ATOM 754 C CA . ASP A 1 96 ? -10.192 -14.026 13.421 1.00 89.44 96 ASP A CA 1
ATOM 755 C C . ASP A 1 96 ? -8.788 -13.732 13.987 1.00 89.44 96 ASP A C 1
ATOM 757 O O . ASP A 1 96 ? -7.838 -13.456 13.246 1.00 89.44 96 ASP A O 1
ATOM 761 N N . LYS A 1 97 ? -8.622 -13.817 15.307 1.00 85.31 97 LYS A N 1
ATOM 762 C CA . LYS A 1 97 ? -7.375 -13.504 16.017 1.00 85.31 97 LYS A CA 1
ATOM 763 C C . LYS A 1 97 ? -6.160 -14.255 15.458 1.00 85.31 97 LYS A C 1
ATOM 765 O O . LYS A 1 97 ? -5.105 -13.647 15.269 1.00 85.31 97 LYS A O 1
ATOM 770 N N . ASP A 1 98 ? -6.311 -15.538 15.140 1.00 86.62 98 ASP A N 1
ATOM 771 C CA . ASP A 1 98 ? -5.235 -16.354 14.563 1.00 86.62 98 ASP A CA 1
ATOM 772 C C . ASP A 1 98 ? -4.896 -15.930 13.127 1.00 86.62 98 ASP A C 1
ATOM 774 O O . ASP A 1 98 ? -3.728 -15.915 12.727 1.00 86.62 98 ASP A O 1
ATOM 778 N N . ALA A 1 99 ? -5.902 -15.515 12.354 1.00 87.00 99 ALA A N 1
ATOM 779 C CA . ALA A 1 99 ? -5.699 -14.994 11.008 1.00 87.00 99 ALA A CA 1
ATOM 780 C C . ALA A 1 99 ? -4.975 -13.637 11.041 1.00 87.00 99 ALA A C 1
ATOM 782 O O . ALA A 1 99 ? -4.086 -13.404 10.224 1.00 87.00 99 ALA A O 1
ATOM 783 N N . ARG A 1 100 ? -5.271 -12.782 12.031 1.00 87.25 100 ARG A N 1
ATOM 784 C CA . ARG A 1 100 ? -4.551 -11.517 12.269 1.00 87.25 100 ARG A CA 1
ATOM 785 C C . ARG A 1 100 ? -3.096 -11.748 12.687 1.00 87.25 100 ARG A C 1
ATOM 787 O O . ARG A 1 100 ? -2.207 -11.035 12.225 1.00 87.25 100 ARG A O 1
ATOM 794 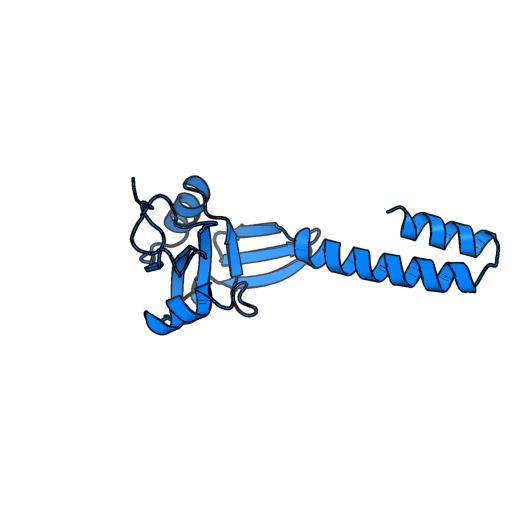N N . PHE A 1 101 ? -2.829 -12.770 13.503 1.00 85.69 101 PHE A N 1
ATOM 795 C CA . PHE A 1 101 ? -1.460 -13.170 13.850 1.00 85.69 101 PHE A CA 1
ATOM 796 C C . PHE A 1 101 ? -0.682 -13.649 12.616 1.00 85.69 101 PHE A C 1
ATOM 798 O O . PHE A 1 101 ? 0.436 -13.192 12.378 1.00 85.69 101 PHE A O 1
ATOM 805 N N . ARG A 1 102 ? -1.285 -14.513 11.789 1.00 87.69 102 ARG A N 1
ATOM 806 C CA . ARG A 1 102 ? -0.680 -14.959 10.523 1.00 87.69 102 ARG A CA 1
ATOM 807 C C . ARG A 1 102 ? -0.438 -13.807 9.556 1.00 87.69 102 ARG A C 1
ATOM 809 O O . ARG A 1 102 ? 0.631 -13.744 8.963 1.00 87.69 102 ARG A O 1
ATOM 816 N N . LEU A 1 103 ? -1.379 -12.871 9.450 1.00 87.81 103 LEU A N 1
ATOM 817 C CA . LEU A 1 103 ? -1.228 -11.662 8.641 1.00 87.81 103 LEU A CA 1
ATOM 818 C C . LEU A 1 103 ? 0.005 -10.848 9.061 1.00 87.81 103 LEU A C 1
ATOM 820 O O . LEU A 1 103 ? 0.736 -10.351 8.208 1.00 87.81 103 LEU A O 1
ATOM 824 N N . ALA A 1 104 ? 0.262 -10.739 10.369 1.00 86.19 104 ALA A N 1
ATOM 825 C CA . ALA A 1 104 ? 1.446 -10.057 10.887 1.00 86.19 104 ALA A CA 1
ATOM 826 C C . ALA A 1 104 ? 2.758 -10.793 10.545 1.00 86.19 104 ALA A C 1
ATOM 828 O O . ALA A 1 104 ? 3.783 -10.141 10.353 1.00 86.19 104 ALA A O 1
ATOM 829 N N . LEU A 1 105 ? 2.733 -12.130 10.460 1.00 85.75 105 LEU A N 1
ATOM 830 C CA . LEU A 1 105 ? 3.889 -12.953 10.082 1.00 85.75 105 LEU A CA 1
ATOM 831 C C . LEU A 1 105 ? 4.155 -12.963 8.569 1.00 85.75 105 LEU A C 1
ATOM 833 O O . LEU A 1 105 ? 5.310 -12.963 8.153 1.00 85.75 105 LEU A O 1
ATOM 837 N N . GLU A 1 106 ? 3.103 -12.972 7.751 1.00 87.38 106 GLU A N 1
ATOM 838 C CA . GLU A 1 106 ? 3.167 -13.096 6.285 1.00 87.38 106 GLU A CA 1
ATOM 839 C C . GLU A 1 106 ? 3.193 -11.726 5.572 1.00 87.38 106 GLU A C 1
ATOM 841 O O . GLU A 1 106 ? 2.916 -11.626 4.376 1.00 87.38 106 GLU A O 1
ATOM 846 N N . TRP A 1 107 ? 3.518 -10.649 6.293 1.00 84.06 107 TRP A N 1
ATOM 847 C CA . TRP A 1 107 ? 3.488 -9.292 5.751 1.00 84.06 107 TRP A CA 1
ATOM 848 C C . TRP A 1 107 ? 4.504 -9.088 4.608 1.00 84.06 107 TRP A C 1
ATOM 850 O O . TRP A 1 107 ? 5.663 -9.488 4.756 1.00 84.06 107 TRP A O 1
ATOM 860 N N . PRO A 1 108 ? 4.155 -8.381 3.510 1.00 84.75 108 PRO A N 1
ATOM 861 C CA . PRO A 1 108 ? 2.888 -7.696 3.219 1.00 84.75 108 PRO A CA 1
ATOM 862 C C . PRO A 1 108 ? 1.810 -8.587 2.565 1.00 84.75 108 PRO A C 1
ATOM 864 O O . PRO A 1 108 ? 2.137 -9.447 1.741 1.00 84.75 108 PRO A O 1
ATOM 867 N N . PRO A 1 109 ? 0.513 -8.341 2.844 1.00 83.31 109 PRO A N 1
ATOM 868 C CA . PRO A 1 109 ? -0.578 -9.094 2.231 1.00 83.31 109 PRO A CA 1
ATOM 869 C C . PRO A 1 109 ? -0.695 -8.805 0.731 1.00 83.31 109 PRO A C 1
ATOM 871 O O . PRO A 1 109 ? -0.637 -7.657 0.291 1.00 83.31 109 PRO A O 1
ATOM 874 N N . ARG A 1 110 ? -0.894 -9.859 -0.069 1.00 78.94 110 ARG A N 1
ATOM 875 C CA . ARG A 1 110 ? -0.995 -9.754 -1.536 1.00 78.94 110 ARG A CA 1
ATOM 876 C C . ARG A 1 110 ? -2.380 -9.361 -2.021 1.00 78.94 110 ARG A C 1
ATOM 878 O O . ARG A 1 110 ? -2.507 -8.845 -3.127 1.00 78.94 110 ARG A O 1
ATOM 885 N N . ASP A 1 111 ? -3.421 -9.653 -1.257 1.00 82.69 111 ASP A N 1
ATOM 886 C CA . ASP A 1 111 ? -4.823 -9.501 -1.642 1.00 82.69 111 ASP A CA 1
ATOM 887 C C . ASP A 1 111 ? -5.533 -8.323 -0.961 1.00 82.69 111 ASP A C 1
ATOM 889 O O . ASP A 1 111 ? -6.643 -7.969 -1.353 1.00 82.69 111 ASP A O 1
ATOM 893 N N . MET A 1 112 ? -4.860 -7.670 -0.016 1.00 87.06 112 MET A N 1
ATOM 894 C CA . MET A 1 112 ? -5.381 -6.546 0.757 1.00 87.06 112 MET A CA 1
ATOM 895 C C . MET A 1 112 ? -4.654 -5.251 0.408 1.00 87.06 112 MET A C 1
ATOM 897 O O . MET A 1 112 ? -3.526 -5.254 -0.090 1.00 87.06 112 MET A O 1
ATOM 901 N N . LEU A 1 113 ? -5.310 -4.129 0.688 1.00 87.88 113 LEU A N 1
ATOM 902 C CA . LEU A 1 113 ? -4.662 -2.823 0.674 1.00 87.88 113 LEU A CA 1
ATOM 903 C C . LEU A 1 113 ? -4.178 -2.491 2.084 1.00 87.88 113 LEU A C 1
ATOM 905 O O . LEU A 1 113 ? -4.794 -2.886 3.074 1.00 87.88 113 LEU A O 1
ATOM 909 N N . TYR A 1 114 ? -3.062 -1.775 2.176 1.00 89.69 114 TYR A N 1
ATOM 910 C CA . TYR A 1 114 ? -2.505 -1.346 3.450 1.00 89.69 114 TYR A CA 1
ATOM 911 C C . TYR A 1 114 ? -1.830 0.016 3.332 1.00 89.69 114 TYR A C 1
ATOM 913 O O . TYR A 1 114 ? -1.397 0.432 2.258 1.00 89.69 114 TYR A O 1
ATOM 921 N N . LEU A 1 115 ? -1.707 0.701 4.462 1.00 88.06 115 LEU A N 1
ATOM 922 C CA . LEU A 1 115 ? -1.015 1.975 4.583 1.00 88.06 115 LEU A CA 1
ATOM 923 C C . LEU A 1 115 ? -0.219 2.026 5.884 1.00 88.06 115 LEU A C 1
ATOM 925 O O . LEU A 1 115 ? -0.602 1.433 6.891 1.00 88.06 115 LEU A O 1
ATOM 929 N N . CYS A 1 116 ? 0.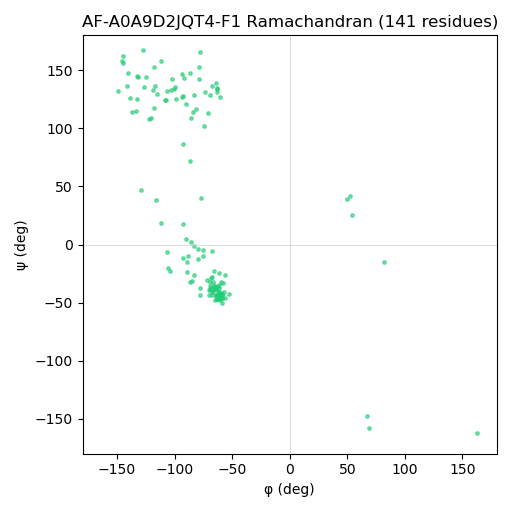918 2.721 5.878 1.00 86.88 116 CYS A N 1
ATOM 930 C CA . CYS A 1 116 ? 1.684 2.913 7.109 1.00 86.88 116 CYS A CA 1
ATOM 931 C C . CYS A 1 116 ? 0.844 3.710 8.108 1.00 86.88 116 CYS A C 1
ATOM 933 O O . CYS A 1 116 ? 0.268 4.742 7.743 1.00 86.88 116 CYS A O 1
ATOM 935 N N . TYR A 1 117 ? 0.816 3.241 9.351 1.00 85.25 117 TYR A N 1
ATOM 936 C CA . TYR A 1 117 ? 0.064 3.866 10.427 1.00 85.25 117 TYR A CA 1
ATOM 937 C C . TYR A 1 117 ? 0.579 5.279 10.725 1.00 85.25 117 TYR A C 1
ATOM 939 O O . TYR A 1 117 ? 1.771 5.492 10.949 1.00 85.25 117 TYR A O 1
ATOM 947 N N . SER A 1 118 ? -0.347 6.227 10.804 1.00 85.81 118 SER A N 1
ATOM 948 C CA . SER A 1 118 ? -0.188 7.491 11.519 1.00 85.81 118 SER A CA 1
ATOM 949 C C . SER A 1 118 ? -1.536 7.863 12.133 1.00 85.81 118 SER A C 1
ATOM 951 O O . SER A 1 118 ? -2.577 7.416 11.644 1.00 85.81 118 SER A O 1
ATOM 953 N N . LYS A 1 119 ? -1.533 8.682 13.193 1.00 84.62 119 LYS A N 1
ATOM 954 C CA . LYS A 1 119 ? -2.775 9.133 13.844 1.00 84.62 119 LYS A CA 1
ATOM 955 C C . LYS A 1 119 ? -3.709 9.829 12.850 1.00 84.62 119 LYS A C 1
ATOM 957 O O . LYS A 1 119 ? -4.877 9.479 12.763 1.00 84.62 119 LYS A O 1
ATOM 962 N N . GLU A 1 120 ? -3.161 10.734 12.043 1.00 86.62 120 GLU A N 1
ATOM 963 C CA . GLU A 1 120 ? -3.897 11.474 11.009 1.00 86.62 120 GLU A CA 1
ATOM 964 C C . GLU A 1 120 ? -4.544 10.545 9.976 1.00 86.62 120 GLU A C 1
ATOM 966 O O . GLU A 1 120 ? -5.705 10.716 9.616 1.00 86.62 120 GLU A O 1
ATOM 971 N N . ARG A 1 121 ? -3.815 9.515 9.523 1.00 87.19 121 ARG A N 1
ATOM 972 C CA . ARG A 1 121 ? -4.336 8.551 8.545 1.00 87.19 121 ARG A CA 1
ATOM 973 C C . ARG A 1 121 ? -5.422 7.671 9.145 1.00 87.19 121 ARG A C 1
ATOM 975 O O . ARG A 1 121 ? -6.395 7.385 8.460 1.00 87.19 121 ARG A O 1
ATOM 982 N N . LEU A 1 122 ? -5.274 7.258 10.405 1.00 86.56 122 LEU A N 1
ATOM 983 C CA . LEU A 1 122 ? -6.317 6.498 11.089 1.00 86.56 122 LEU A CA 1
ATOM 984 C C . LEU A 1 122 ? -7.590 7.338 11.244 1.00 86.56 122 LEU A C 1
ATOM 986 O O . LEU A 1 122 ? -8.672 6.852 10.941 1.00 86.56 122 LEU A O 1
ATOM 990 N N . GLN A 1 123 ? -7.453 8.603 11.648 1.00 86.31 123 GLN A N 1
ATOM 991 C CA . GLN A 1 123 ? -8.578 9.531 11.771 1.00 86.31 123 GLN A CA 1
ATOM 992 C C . GLN A 1 123 ? -9.277 9.767 10.428 1.00 86.31 123 GLN A C 1
ATOM 994 O O . GLN A 1 123 ? -10.502 9.731 10.372 1.00 86.31 123 GLN A O 1
ATOM 999 N N . ALA A 1 124 ? -8.519 9.930 9.340 1.00 86.00 124 ALA A N 1
ATOM 1000 C CA . ALA A 1 124 ? -9.084 10.054 7.996 1.00 86.00 124 ALA A CA 1
ATOM 1001 C C . ALA A 1 124 ? -9.869 8.798 7.572 1.00 86.00 124 ALA A C 1
ATOM 1003 O O . ALA A 1 124 ? -10.921 8.895 6.945 1.00 86.00 124 ALA A O 1
ATOM 1004 N N . VAL A 1 125 ? -9.390 7.607 7.941 1.00 86.31 125 VAL A N 1
ATOM 1005 C CA . VAL A 1 125 ? -10.123 6.357 7.694 1.00 86.31 125 VAL A CA 1
ATOM 1006 C C . VAL A 1 125 ? -11.400 6.298 8.539 1.00 86.31 125 VAL A C 1
ATOM 1008 O O . VAL A 1 125 ? -12.455 5.978 8.003 1.00 86.31 125 VAL A O 1
ATOM 1011 N N . GLN A 1 126 ? -11.338 6.676 9.820 1.00 85.62 126 GLN A N 1
ATOM 1012 C CA . GLN A 1 126 ? -12.505 6.723 10.714 1.00 85.62 126 GLN A CA 1
ATOM 1013 C C . GLN A 1 126 ? -13.577 7.711 10.245 1.00 85.62 126 GLN A C 1
ATOM 1015 O O . GLN A 1 126 ? -14.765 7.449 10.423 1.00 85.62 126 GLN A O 1
ATOM 1020 N N . SER A 1 127 ? -13.179 8.843 9.654 1.00 84.50 127 SER A N 1
ATOM 1021 C CA . SER A 1 127 ? -14.134 9.820 9.125 1.00 84.50 127 SER A CA 1
ATOM 1022 C C . SER A 1 127 ? -14.840 9.336 7.859 1.00 84.50 127 SER A C 1
ATOM 1024 O O . SER A 1 127 ? -15.979 9.723 7.622 1.00 84.50 127 SER A O 1
ATOM 1026 N N . LEU A 1 128 ? -14.174 8.506 7.048 1.00 83.44 128 LEU A N 1
ATOM 1027 C CA . LEU A 1 128 ? -14.723 7.976 5.795 1.00 83.44 128 LEU A CA 1
ATOM 1028 C C . LEU A 1 128 ? -15.539 6.696 6.007 1.00 83.44 128 LEU A C 1
ATOM 1030 O O . LEU A 1 128 ? -16.502 6.452 5.285 1.00 83.44 128 LEU A O 1
ATOM 1034 N N . GLN A 1 129 ? -15.166 5.881 6.993 1.00 77.19 129 GLN A N 1
ATOM 1035 C CA . GLN A 1 129 ? -15.811 4.606 7.266 1.00 77.19 129 GLN A CA 1
ATOM 1036 C C . GLN A 1 129 ? -16.012 4.420 8.775 1.00 77.19 129 GLN A C 1
ATOM 1038 O O . GLN A 1 129 ? -15.061 4.242 9.533 1.00 77.19 129 GLN A O 1
ATOM 1043 N N . SER A 1 130 ? -17.274 4.386 9.212 1.00 71.12 130 SER A N 1
ATOM 1044 C CA . SER A 1 130 ? -17.671 4.168 10.615 1.00 71.12 130 SER A CA 1
ATOM 1045 C C . SER A 1 130 ? -17.579 2.696 11.052 1.00 71.12 130 SER A C 1
ATOM 1047 O O . SER A 1 130 ? -18.471 2.187 11.728 1.00 71.12 130 SER A O 1
ATOM 1049 N N . VAL A 1 131 ? -16.535 1.980 10.630 1.00 70.69 131 VAL A N 1
ATOM 1050 C CA . VAL A 1 131 ? -16.309 0.576 11.007 1.00 70.69 131 VAL A CA 1
ATOM 1051 C C . VAL A 1 131 ? -15.435 0.510 12.258 1.00 70.69 131 VAL A C 1
ATOM 1053 O O . VAL A 1 131 ? -14.533 1.327 12.454 1.00 70.69 131 VAL A O 1
ATOM 1056 N N . ALA A 1 132 ? -15.723 -0.461 13.127 1.00 76.00 132 ALA A N 1
ATOM 1057 C CA . ALA A 1 132 ? -14.912 -0.730 14.305 1.00 76.00 132 ALA A CA 1
ATOM 1058 C C . ALA A 1 132 ? -13.481 -1.093 13.882 1.00 76.00 132 ALA A C 1
ATOM 1060 O O . ALA A 1 132 ? -13.277 -1.971 13.046 1.00 76.00 132 ALA A O 1
ATOM 1061 N N . ILE A 1 133 ? -12.493 -0.401 14.451 1.00 81.75 133 ILE A N 1
ATOM 1062 C CA . ILE A 1 133 ? -11.086 -0.668 14.151 1.00 81.75 133 ILE A CA 1
ATOM 1063 C C . ILE A 1 133 ? -10.604 -1.814 15.021 1.00 81.75 133 ILE A C 1
ATOM 1065 O O . ILE A 1 133 ? -10.467 -1.682 16.239 1.00 81.75 133 ILE A O 1
ATOM 1069 N N . GLU A 1 134 ? -10.286 -2.919 14.365 1.00 85.56 134 GLU A N 1
ATOM 1070 C CA . GLU A 1 134 ? -9.690 -4.083 14.998 1.00 85.56 134 GLU A CA 1
ATOM 1071 C C . GLU A 1 134 ? -8.194 -3.849 15.214 1.00 85.56 134 GLU A C 1
ATOM 1073 O O . GLU A 1 134 ? -7.501 -3.243 14.395 1.00 85.56 134 GLU A O 1
ATOM 1078 N N . THR A 1 135 ? -7.653 -4.316 16.336 1.00 82.31 135 THR A N 1
ATOM 1079 C CA . THR A 1 135 ? -6.235 -4.104 16.649 1.00 82.31 135 THR A CA 1
ATOM 1080 C C . THR A 1 135 ? -5.541 -5.416 16.959 1.00 82.31 135 THR A C 1
ATOM 1082 O O . THR A 1 135 ? -6.050 -6.266 17.688 1.00 82.31 135 THR A O 1
ATOM 1085 N N . PHE A 1 136 ? -4.347 -5.586 16.397 1.00 79.25 136 PHE A N 1
ATOM 1086 C CA . PHE A 1 136 ? -3.488 -6.722 16.686 1.00 79.25 136 PHE A CA 1
ATOM 1087 C C . PHE A 1 136 ? -2.062 -6.245 16.940 1.00 79.25 136 PHE A C 1
ATOM 1089 O O . PHE A 1 136 ? -1.410 -5.704 16.045 1.00 79.25 136 PHE A O 1
ATOM 1096 N N . ASN A 1 137 ? -1.577 -6.441 18.172 1.00 75.00 137 ASN A N 1
ATOM 1097 C CA . ASN A 1 137 ? -0.236 -6.017 18.591 1.00 75.00 137 ASN A CA 1
ATOM 1098 C C . ASN A 1 137 ? 0.052 -4.544 18.218 1.00 75.00 137 ASN A C 1
ATOM 1100 O O . ASN A 1 137 ? 1.125 -4.192 17.732 1.00 75.00 137 ASN A O 1
ATOM 1104 N N . ALA A 1 138 ? -0.959 -3.683 18.362 1.00 66.88 138 ALA A N 1
ATOM 1105 C CA . ALA A 1 138 ? -0.912 -2.302 17.887 1.00 66.88 138 ALA A CA 1
ATOM 1106 C C . ALA A 1 138 ? -0.418 -1.312 18.964 1.00 66.88 138 ALA A C 1
ATOM 1108 O O . ALA A 1 138 ? -0.045 -0.183 18.641 1.00 66.88 138 ALA A O 1
ATOM 1109 N N . GLY A 1 139 ? -0.329 -1.758 20.224 1.00 69.56 139 GLY A N 1
ATOM 1110 C CA . GLY A 1 139 ? 0.097 -0.943 21.364 1.00 69.56 139 GLY A CA 1
ATOM 1111 C C . GLY A 1 139 ? -0.924 0.149 21.675 1.00 69.56 139 GLY A C 1
ATOM 1112 O O . GLY A 1 139 ? -2.116 -0.037 21.448 1.00 69.56 139 GLY A O 1
ATOM 1113 N N . ASP A 1 140 ? -0.454 1.299 22.154 1.00 64.00 140 ASP A N 1
ATOM 1114 C CA . ASP A 1 140 ? -1.306 2.471 22.359 1.00 64.00 140 ASP A CA 1
ATOM 1115 C C . ASP A 1 140 ? -1.636 3.116 21.003 1.00 64.00 140 ASP A C 1
ATOM 1117 O O . ASP A 1 140 ? -0.798 3.783 20.381 1.00 64.00 140 ASP A O 1
ATOM 1121 N N . VAL A 1 141 ? -2.850 2.849 20.513 1.00 60.72 141 VAL A N 1
ATOM 1122 C CA . VAL A 1 141 ? -3.388 3.386 19.247 1.00 60.72 141 VAL A CA 1
ATOM 1123 C C . VAL A 1 141 ? -4.400 4.513 19.490 1.00 60.72 141 VAL A C 1
ATOM 1125 O O . VAL A 1 141 ? -4.595 5.354 18.619 1.00 60.72 141 VAL A O 1
ATOM 1128 N N . PHE A 1 142 ? -5.013 4.557 20.679 1.00 55.75 142 PHE A N 1
ATOM 1129 C CA . PHE A 1 142 ? -6.176 5.401 20.990 1.00 55.75 142 PHE A CA 1
ATOM 1130 C C . PHE A 1 142 ? -5.906 6.545 21.988 1.00 55.75 142 PHE A C 1
ATOM 1132 O O . PHE A 1 142 ? -6.853 7.101 22.537 1.00 55.75 142 PHE A O 1
ATOM 1139 N N . PHE A 1 143 ? -4.643 6.926 22.204 1.00 44.56 143 PHE A N 1
ATOM 1140 C CA . PHE A 1 143 ? -4.261 8.041 23.085 1.00 44.56 143 PHE A CA 1
ATOM 1141 C C . PHE A 1 143 ? -3.402 9.055 22.330 1.00 44.56 143 PHE A C 1
ATOM 1143 O O . PHE A 1 143 ? -2.351 8.653 21.776 1.00 44.56 143 PHE A O 1
#

Solvent-accessible surface area (backbone atoms only — not comparable to full-atom values): 8166 Å² total; per-residue (Å²): 111,70,39,54,53,52,20,56,51,21,59,78,68,70,36,65,68,56,26,55,53,25,46,52,52,34,50,55,51,50,52,51,44,54,73,72,59,44,44,77,45,82,52,99,68,24,43,32,36,24,41,94,85,42,76,78,45,75,47,45,54,90,52,47,61,32,42,32,35,38,13,53,37,71,92,46,80,88,39,59,90,50,21,63,69,44,30,35,38,43,29,67,51,78,72,54,75,70,53,51,51,49,51,40,72,59,60,76,66,89,90,46,54,72,45,78,61,44,72,69,58,52,51,54,47,49,75,75,41,93,64,76,74,46,76,43,61,49,46,83,77,91,121

pLDDT: mean 80.79, std 9.01, range [44.56, 91.0]

Mean predicted aligned error: 9.04 Å

Radius of gyration: 20.09 Å; Cα contacts (8 Å, |Δi|>4): 209; chains: 1; bounding box: 45×28×59 Å

Nearest PDB structures (foldseek):
  7xt7-assembly1_k  TM=5.602E-01  e=3.158E-02  Komagataella phaffii
  7xti-assembly1_k  TM=5.101E-01  e=8.344E-02  Komagataella phaffii
  3qij-assembly1_A  TM=8.315E-01  e=1.635E+00  Homo sapiens
  7nky-assembly1_O  TM=4.500E-01  e=1.441E-01  Saccharomyces cerevisiae
  6lg3-assembly1_A  TM=6.218E-01  e=4.066E+00  Mycobacterium tuberculosis

Foldseek 3Di:
DVLVVQLVVCVVVVNVVSNVVSVVVVVVVVVVCLVPVWDWDQDLQFIFTDDPNHTPDTDGLVQFPAKEKAQLPLPPLPDLVPSHWIKIKTDSDDADLVRSSVPSVPPPDPPIDMDTDDLVVVVVVCVSDVDDYHYDSNRPNPD

Sequence (143 aa):
MVCVFLALLSVAMHNWLALVLFSLFAAVFVVICVLYGSTLILDEQGLSLRFFGLPLRAMRWSEIAEVGVVGLKVFNNNDAKRTGTRYIYFSPRPLDKDARFRLALEWPPRDMLYLCYSKERLQAVQSLQSVAIETFNAGDVFF